Protein AF-A0A2S9FRJ7-F1 (afdb_monomer)

Secondary structure (DSSP, 8-state):
-HHHHHHHHHHHHHHHHHHSTT----EEE------GGGTT--HHHHHHHHHHHHHHHHHT--EEEHHHHHHHHHHTT-S-TTSSS--HHHHHHH-

Structure (mmCIF, N/CA/C/O backbone):
data_AF-A0A2S9FRJ7-F1
#
_entry.id   AF-A0A2S9FRJ7-F1
#
loop_
_atom_site.group_PDB
_atom_site.id
_atom_site.type_symbol
_atom_site.label_atom_id
_atom_site.label_alt_id
_atom_site.label_comp_id
_atom_site.label_asym_id
_atom_site.label_entity_id
_atom_site.label_seq_id
_atom_site.pdbx_PDB_ins_code
_atom_site.Cartn_x
_atom_site.Cartn_y
_atom_site.Cartn_z
_atom_site.occupancy
_atom_site.B_iso_or_equiv
_atom_site.auth_seq_id
_atom_site.auth_comp_id
_atom_site.auth_asym_id
_atom_site.auth_atom_id
_atom_site.pdbx_PDB_model_num
ATOM 1 N N . PRO A 1 1 ? 12.146 5.064 4.897 1.00 92.06 1 PRO A N 1
ATOM 2 C CA . PRO A 1 1 ? 12.527 3.862 5.679 1.00 92.06 1 PRO A CA 1
ATOM 3 C C . PRO A 1 1 ? 11.282 3.182 6.255 1.00 92.06 1 PRO A C 1
ATOM 5 O O . PRO A 1 1 ? 10.350 3.911 6.576 1.00 92.06 1 PRO A O 1
ATOM 8 N N . PRO A 1 2 ? 11.252 1.848 6.413 1.00 97.06 2 PRO A N 1
ATOM 9 C CA . PRO A 1 2 ? 10.056 1.145 6.884 1.00 97.06 2 PRO A CA 1
ATOM 10 C C . PRO A 1 2 ? 9.508 1.615 8.238 1.00 97.06 2 PRO A C 1
ATOM 12 O O . PRO A 1 2 ? 8.301 1.772 8.375 1.00 97.06 2 PRO A O 1
ATOM 15 N N . HIS A 1 3 ? 10.378 1.895 9.217 1.00 96.25 3 HIS A N 1
ATOM 16 C CA . HIS A 1 3 ? 9.942 2.355 10.543 1.00 96.25 3 HIS A CA 1
ATOM 17 C C . HIS A 1 3 ? 9.207 3.703 10.486 1.00 96.25 3 HIS A C 1
ATOM 19 O O . HIS A 1 3 ? 8.170 3.845 11.119 1.00 96.25 3 HIS A O 1
ATOM 25 N N . LEU A 1 4 ? 9.674 4.644 9.653 1.00 98.25 4 LEU A N 1
ATOM 26 C CA . LEU A 1 4 ? 8.996 5.929 9.455 1.00 98.25 4 LEU A CA 1
ATOM 27 C 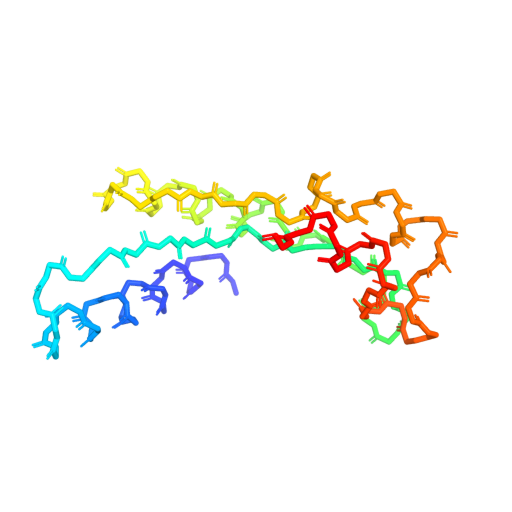C . LEU A 1 4 ? 7.608 5.757 8.823 1.00 98.25 4 LEU A C 1
ATOM 29 O O . LEU A 1 4 ? 6.704 6.523 9.122 1.00 98.25 4 LEU A O 1
ATOM 33 N N . THR A 1 5 ? 7.409 4.755 7.957 1.00 97.88 5 THR A N 1
ATOM 34 C CA . THR A 1 5 ? 6.074 4.469 7.407 1.00 97.88 5 THR A CA 1
ATOM 35 C C . THR A 1 5 ? 5.098 4.066 8.509 1.00 97.88 5 THR A C 1
ATOM 37 O O . THR A 1 5 ? 3.990 4.589 8.540 1.00 97.88 5 THR A O 1
ATOM 40 N N . ALA A 1 6 ? 5.505 3.172 9.414 1.00 98.19 6 ALA A N 1
ATOM 41 C CA . ALA A 1 6 ? 4.673 2.775 10.548 1.00 98.19 6 ALA A CA 1
ATOM 42 C C . ALA A 1 6 ? 4.402 3.955 11.500 1.00 98.19 6 ALA A C 1
ATOM 44 O O . ALA A 1 6 ? 3.264 4.159 11.908 1.00 98.19 6 ALA A O 1
ATOM 45 N N . GLU A 1 7 ? 5.417 4.777 11.782 1.00 98.50 7 GLU A N 1
ATOM 46 C CA . GLU A 1 7 ? 5.278 5.980 12.613 1.00 98.50 7 GLU A CA 1
ATOM 47 C C . GLU A 1 7 ? 4.259 6.968 12.028 1.00 98.50 7 GLU A C 1
ATOM 49 O O . GLU A 1 7 ? 3.332 7.386 12.719 1.00 98.50 7 GLU A O 1
ATOM 54 N N . TYR A 1 8 ? 4.359 7.289 10.734 1.00 98.50 8 TYR A N 1
ATOM 55 C CA . TYR A 1 8 ? 3.413 8.205 10.092 1.00 98.50 8 TYR A CA 1
ATOM 56 C C . TYR A 1 8 ? 2.002 7.624 9.953 1.00 98.50 8 TYR A C 1
ATOM 58 O O . TYR A 1 8 ? 1.027 8.379 10.031 1.00 98.50 8 TYR A O 1
ATOM 66 N N . LEU A 1 9 ? 1.867 6.306 9.771 1.00 98.25 9 LEU A N 1
ATOM 67 C CA . LEU A 1 9 ? 0.562 5.644 9.811 1.00 98.25 9 LEU A CA 1
ATOM 68 C C . LEU A 1 9 ? -0.076 5.785 11.190 1.00 98.25 9 LEU A C 1
ATOM 70 O O . LEU A 1 9 ? -1.247 6.149 11.269 1.00 98.25 9 LEU A O 1
ATOM 74 N N . GLU A 1 10 ? 0.693 5.588 12.262 1.00 98.38 10 GLU A N 1
ATOM 75 C CA . GLU A 1 10 ? 0.171 5.741 13.616 1.00 98.38 10 GLU A CA 1
ATOM 76 C C . GLU A 1 10 ? -0.192 7.190 13.936 1.00 98.38 10 GLU A C 1
ATOM 78 O O . GLU A 1 10 ? -1.282 7.443 14.443 1.00 98.38 10 GLU A O 1
ATOM 83 N N . MET A 1 11 ? 0.651 8.158 13.561 1.00 98.56 11 MET A N 1
ATOM 84 C CA . MET A 1 11 ? 0.317 9.581 13.695 1.00 98.56 11 MET A CA 1
ATOM 85 C C . MET A 1 11 ? -0.997 9.918 12.980 1.00 98.56 11 MET A C 1
ATOM 87 O O . MET A 1 11 ? -1.838 10.634 13.524 1.00 98.56 11 MET A O 1
ATOM 91 N N . THR A 1 12 ? -1.194 9.376 11.776 1.00 98.12 12 THR A N 1
ATOM 92 C CA . THR A 1 12 ? -2.416 9.588 10.991 1.00 98.12 12 THR A CA 1
ATOM 93 C C . THR A 1 12 ? -3.628 8.929 11.651 1.00 98.12 12 THR A C 1
ATOM 95 O O . THR A 1 12 ? -4.654 9.585 11.831 1.00 98.12 12 THR A O 1
ATOM 98 N N . ARG A 1 13 ? -3.519 7.657 12.060 1.00 98.06 13 ARG A N 1
ATOM 99 C CA . ARG A 1 13 ? -4.591 6.901 12.728 1.00 98.06 13 ARG A CA 1
ATOM 100 C C . ARG A 1 13 ? -5.001 7.566 14.041 1.00 98.06 13 ARG A C 1
ATOM 102 O O . ARG A 1 13 ? -6.189 7.780 14.261 1.00 98.06 13 ARG A O 1
ATOM 109 N N . ALA A 1 14 ? -4.033 7.942 14.875 1.00 97.62 14 ALA A N 1
ATOM 110 C C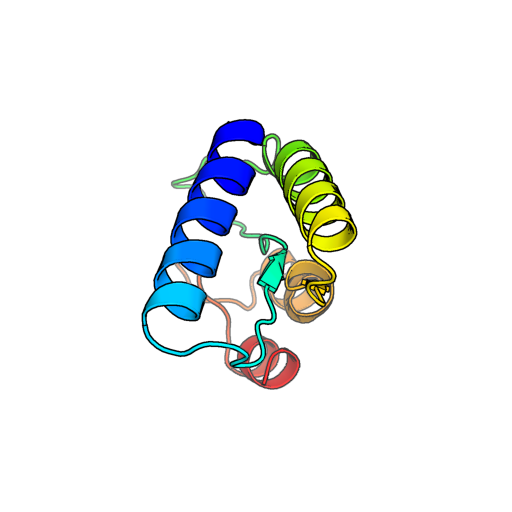A . ALA A 1 14 ? -4.272 8.622 16.144 1.00 97.62 14 ALA A CA 1
ATOM 111 C C . ALA A 1 14 ? -4.919 10.001 15.943 1.00 97.62 14 ALA A C 1
ATOM 113 O O . ALA A 1 14 ? -5.839 10.359 16.674 1.00 97.62 14 ALA A O 1
ATOM 114 N N . ALA A 1 15 ? -4.496 10.763 14.927 1.00 98.31 15 ALA A N 1
ATOM 115 C CA . ALA A 1 15 ? -5.131 12.037 14.595 1.00 98.31 15 ALA A CA 1
ATOM 116 C C . ALA A 1 15 ? -6.584 11.857 14.124 1.00 98.31 15 ALA A C 1
ATOM 118 O O . ALA A 1 15 ? -7.455 12.641 14.509 1.00 98.31 15 ALA A O 1
ATOM 119 N N . ILE A 1 16 ? -6.866 10.832 13.315 1.00 97.38 16 ILE A N 1
ATOM 120 C CA . ILE A 1 16 ? -8.230 10.501 12.880 1.00 97.38 16 ILE A CA 1
ATOM 121 C C . ILE A 1 16 ? -9.092 10.105 14.080 1.00 97.38 16 ILE A C 1
ATOM 123 O O . ILE A 1 16 ? -1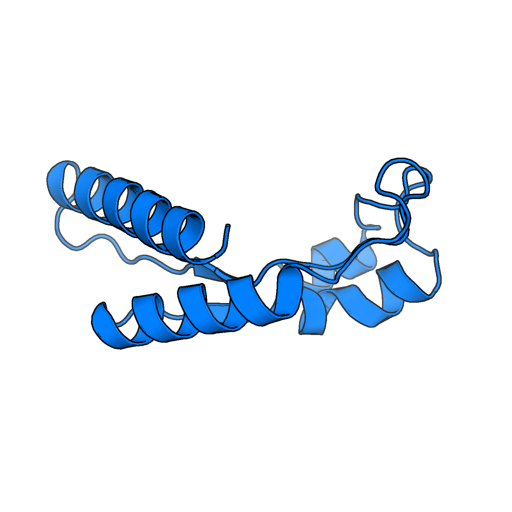0.175 10.662 14.237 1.00 97.38 16 ILE A O 1
ATOM 127 N N . ASP A 1 17 ? -8.605 9.210 14.940 1.00 97.25 17 ASP A N 1
ATOM 128 C CA . ASP A 1 17 ? -9.332 8.753 16.129 1.00 97.25 17 ASP A CA 1
ATOM 129 C C . ASP A 1 17 ? -9.591 9.902 17.113 1.00 97.25 17 ASP A C 1
ATOM 131 O O . ASP A 1 17 ? -10.700 10.054 17.608 1.00 97.25 17 ASP A O 1
ATOM 135 N N . PHE A 1 18 ? -8.629 10.809 17.306 1.00 97.88 18 PHE A N 1
ATOM 136 C CA . PHE A 1 18 ? -8.844 12.015 18.108 1.00 97.88 18 PHE A CA 1
ATOM 137 C C . PHE A 1 18 ? -9.992 12.888 17.568 1.00 97.88 18 PHE A C 1
ATOM 139 O O . PHE A 1 18 ? -10.804 13.397 18.338 1.00 97.88 18 PHE A O 1
ATOM 146 N N . ASN A 1 19 ? -10.077 13.067 16.244 1.00 98.12 19 ASN A N 1
ATOM 147 C CA . ASN A 1 19 ? -11.116 13.892 15.619 1.00 98.12 19 ASN A CA 1
ATOM 148 C C . ASN A 1 19 ? -12.465 13.168 15.491 1.00 98.12 19 ASN A C 1
ATOM 150 O O . ASN A 1 19 ? -13.514 13.817 15.487 1.00 98.12 19 ASN A O 1
ATOM 154 N N . ARG A 1 20 ? -12.451 11.840 15.333 1.00 97.81 20 ARG A N 1
ATOM 155 C CA . ARG A 1 20 ? -13.632 10.978 15.195 1.00 97.81 20 ARG A CA 1
ATOM 156 C C . ARG A 1 20 ? -13.406 9.639 15.905 1.00 97.81 20 ARG A C 1
ATOM 158 O O . ARG A 1 20 ? -13.116 8.646 15.231 1.00 97.81 20 ARG A O 1
ATOM 165 N N . PRO A 1 21 ? -13.586 9.602 17.235 1.00 97.38 21 PRO A N 1
ATOM 166 C CA . PRO A 1 21 ? -13.324 8.403 18.017 1.00 97.38 21 PRO A CA 1
ATOM 167 C C . PRO A 1 21 ? -14.112 7.196 17.514 1.00 97.38 21 PRO A C 1
ATOM 169 O O . PRO A 1 21 ? -15.325 7.281 17.304 1.00 97.38 21 PRO A O 1
ATOM 172 N N . GLY A 1 22 ? -13.417 6.074 17.329 1.00 94.12 22 GLY A N 1
ATOM 173 C CA . GLY A 1 22 ? -14.028 4.798 16.944 1.00 94.12 22 GLY A CA 1
ATOM 174 C C . GLY A 1 22 ? -14.432 4.671 15.472 1.00 94.12 22 GLY A C 1
ATOM 175 O O . GLY A 1 22 ? -15.132 3.717 15.125 1.00 94.12 22 GLY A O 1
ATOM 176 N N . ILE A 1 23 ? -14.019 5.590 14.590 1.00 96.94 23 ILE A N 1
ATOM 177 C CA . ILE A 1 23 ? -14.218 5.401 13.147 1.00 96.94 23 ILE A CA 1
ATOM 178 C C . ILE A 1 23 ? -13.404 4.185 12.655 1.00 96.94 23 ILE A C 1
ATOM 180 O O . ILE A 1 23 ? -12.222 4.077 12.986 1.00 96.94 23 ILE A O 1
ATOM 184 N N . PRO A 1 24 ? -13.991 3.266 11.863 1.00 96.88 24 PRO A N 1
ATOM 185 C CA . PRO A 1 24 ? -13.248 2.131 11.328 1.00 96.88 24 PRO A CA 1
ATOM 186 C C . PRO A 1 24 ? -12.091 2.578 10.431 1.00 96.88 24 PRO A C 1
ATOM 188 O O . PRO A 1 24 ? -12.262 3.435 9.562 1.00 96.88 24 PRO A O 1
ATOM 191 N N . VAL A 1 25 ? -10.924 1.960 10.617 1.00 97.25 25 VAL A N 1
ATOM 192 C CA . VAL A 1 25 ? -9.721 2.202 9.814 1.00 97.25 25 VAL A CA 1
ATOM 193 C C . VAL A 1 25 ? -9.305 0.904 9.137 1.00 97.25 25 VAL A C 1
ATOM 195 O O . VAL A 1 25 ? -9.250 -0.141 9.773 1.00 97.25 25 VAL A O 1
ATOM 198 N N . VAL A 1 26 ? -8.977 0.991 7.851 1.00 97.81 26 VAL A N 1
ATOM 199 C CA . VAL A 1 26 ? -8.322 -0.063 7.070 1.00 97.81 26 VAL A CA 1
ATOM 200 C C . VAL A 1 26 ? -7.082 0.558 6.438 1.00 97.81 26 VAL A C 1
ATOM 202 O O . VAL A 1 26 ? -7.120 1.714 6.011 1.00 97.81 26 VAL A O 1
ATOM 205 N N . ALA A 1 27 ? -5.984 -0.190 6.373 1.00 97.81 27 ALA A N 1
ATOM 206 C CA . ALA A 1 27 ? -4.762 0.245 5.706 1.00 97.81 27 ALA A CA 1
ATOM 207 C C . ALA A 1 27 ? -4.434 -0.654 4.510 1.00 97.81 27 ALA A C 1
ATOM 209 O O . ALA A 1 27 ? -4.929 -1.772 4.380 1.00 97.81 27 ALA A O 1
ATOM 210 N N . SER A 1 28 ? -3.584 -0.160 3.614 1.00 98.00 28 SER A N 1
ATOM 211 C CA . SER A 1 28 ? -3.117 -0.921 2.457 1.00 98.00 28 SER A CA 1
ATOM 212 C C . SER A 1 28 ? -1.620 -1.192 2.539 1.00 98.00 28 SER A C 1
ATOM 214 O O . SER A 1 28 ? -0.835 -0.362 3.003 1.00 98.00 28 SER A O 1
ATOM 216 N N . LEU A 1 29 ? -1.212 -2.369 2.067 1.00 98.31 29 LEU A N 1
ATOM 217 C CA . LEU A 1 29 ? 0.187 -2.656 1.785 1.00 98.31 29 LEU A CA 1
ATOM 218 C C . LEU A 1 29 ? 0.609 -1.957 0.485 1.00 98.31 29 LEU A C 1
ATOM 220 O O . LEU A 1 29 ? -0.205 -1.806 -0.429 1.00 98.31 29 LEU A O 1
ATOM 224 N N . PRO A 1 30 ? 1.891 -1.572 0.353 1.00 97.12 30 PRO A N 1
ATOM 225 C CA . PRO A 1 30 ? 2.384 -0.927 -0.854 1.00 97.12 30 PRO A CA 1
ATOM 226 C C . PRO A 1 30 ? 2.166 -1.806 -2.089 1.00 97.12 30 PRO A C 1
ATOM 228 O O . PRO A 1 30 ? 2.439 -3.016 -2.083 1.00 97.12 30 PRO A O 1
ATOM 231 N N . SER A 1 31 ? 1.728 -1.161 -3.166 1.00 97.19 31 SER A N 1
ATOM 232 C CA . SER A 1 31 ? 1.586 -1.772 -4.486 1.00 97.19 31 SER A CA 1
ATOM 233 C C . SER A 1 31 ? 2.956 -2.038 -5.146 1.00 97.19 31 SER A C 1
ATOM 235 O O . SER A 1 31 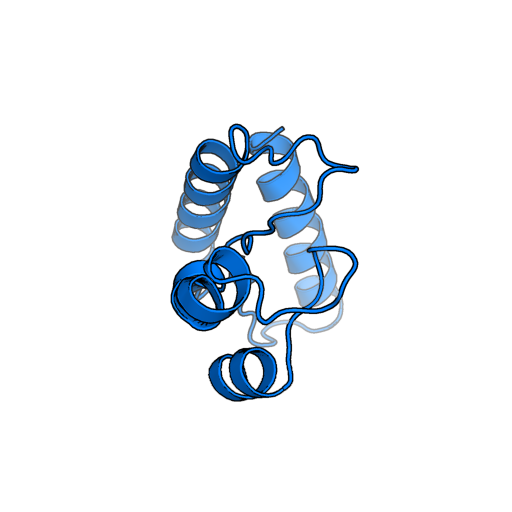? 4.006 -2.023 -4.492 1.00 97.19 31 SER A O 1
ATOM 237 N N . VAL A 1 32 ? 2.945 -2.333 -6.443 1.00 97.62 32 VAL A N 1
ATOM 238 C CA . VAL A 1 32 ? 4.113 -2.535 -7.310 1.00 97.62 32 VAL A CA 1
ATOM 239 C C . VAL A 1 32 ? 4.050 -1.591 -8.513 1.00 97.62 32 VAL A C 1
ATOM 241 O O . VAL A 1 32 ? 3.036 -0.942 -8.744 1.00 97.62 32 VAL A O 1
ATOM 244 N N . HIS A 1 33 ? 5.150 -1.492 -9.256 1.00 98.00 33 HIS A N 1
ATOM 245 C CA . HIS A 1 33 ? 5.296 -0.615 -10.421 1.00 98.00 33 HIS A CA 1
ATOM 246 C C . HIS A 1 33 ? 6.398 -1.156 -11.345 1.00 98.00 33 HIS A C 1
ATOM 248 O O . HIS A 1 33 ? 7.288 -1.868 -10.884 1.00 98.00 33 HIS A O 1
ATOM 254 N N . 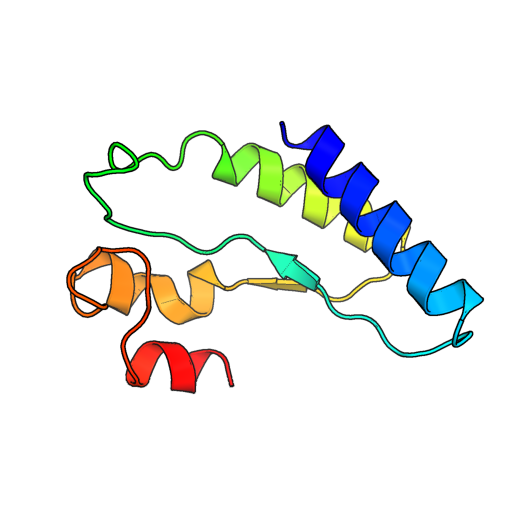ILE A 1 34 ? 6.390 -0.759 -12.613 1.00 97.94 34 ILE A N 1
ATOM 255 C CA . ILE A 1 34 ? 7.458 -0.994 -13.599 1.00 97.94 34 ILE A CA 1
ATOM 256 C C . ILE A 1 34 ? 7.966 0.331 -14.194 1.00 97.94 34 ILE A C 1
ATOM 258 O O . ILE A 1 34 ? 8.328 0.416 -15.361 1.00 97.94 34 ILE A O 1
ATOM 262 N N . ALA A 1 35 ? 7.958 1.398 -13.396 1.00 97.81 35 ALA A N 1
ATOM 263 C CA . ALA A 1 35 ? 8.427 2.717 -13.810 1.00 97.81 35 ALA A CA 1
ATOM 264 C C . ALA A 1 35 ? 9.968 2.808 -13.929 1.00 97.81 35 ALA A C 1
ATOM 266 O O . ALA A 1 35 ? 10.667 2.682 -12.910 1.00 97.81 35 ALA A O 1
ATOM 267 N N . PRO A 1 36 ? 10.525 3.126 -15.118 1.00 96.31 36 PRO A N 1
ATOM 268 C CA . PRO A 1 36 ? 11.964 3.350 -15.292 1.00 96.31 36 PRO A CA 1
ATOM 269 C C . PRO A 1 36 ? 12.492 4.540 -14.483 1.00 96.31 36 PRO A C 1
ATOM 271 O O . PRO A 1 36 ? 13.621 4.511 -14.000 1.00 96.31 36 PRO A O 1
ATOM 274 N N . THR A 1 37 ? 11.666 5.571 -14.285 1.00 96.38 37 THR A N 1
ATOM 275 C CA . THR A 1 37 ? 11.995 6.772 -13.493 1.00 96.38 37 THR A CA 1
ATOM 276 C C . THR A 1 37 ? 12.235 6.467 -12.013 1.00 96.38 37 THR A C 1
ATOM 278 O O . THR A 1 37 ? 12.914 7.230 -11.334 1.00 96.38 37 THR A O 1
ATOM 281 N N . TYR A 1 38 ? 11.739 5.325 -11.531 1.00 95.06 38 TYR A N 1
ATOM 282 C CA . TYR A 1 38 ? 11.964 4.799 -10.182 1.00 95.06 38 TYR A CA 1
ATOM 283 C C . TYR A 1 38 ? 12.997 3.658 -10.184 1.00 95.06 38 TYR A C 1
ATOM 285 O O . TYR A 1 38 ? 13.108 2.908 -9.214 1.00 95.06 38 TYR A O 1
ATOM 293 N N . GLY A 1 39 ? 13.732 3.479 -11.288 1.00 96.69 39 GLY A N 1
ATOM 294 C CA . GLY A 1 39 ? 14.750 2.441 -11.442 1.00 96.69 39 GLY A CA 1
ATOM 295 C C . GLY A 1 39 ? 14.209 1.016 -11.324 1.00 96.69 39 GLY A C 1
ATOM 296 O O . GLY A 1 39 ? 14.961 0.127 -10.934 1.00 96.69 39 GLY A O 1
ATOM 297 N N . MET A 1 40 ? 12.914 0.796 -11.594 1.00 95.94 40 MET A N 1
ATOM 298 C CA . MET A 1 40 ? 12.238 -0.497 -11.386 1.00 95.94 40 MET A CA 1
ATOM 299 C C . MET A 1 40 ? 12.378 -1.043 -9.952 1.00 95.94 40 MET A C 1
ATOM 301 O O . MET A 1 40 ? 12.362 -2.253 -9.728 1.00 95.94 40 MET A O 1
ATOM 305 N N . ALA A 1 41 ? 12.587 -0.166 -8.969 1.00 96.06 41 ALA A N 1
ATOM 306 C CA . ALA A 1 41 ? 13.041 -0.576 -7.651 1.00 96.06 41 ALA A CA 1
ATOM 307 C C . ALA A 1 41 ? 11.899 -1.031 -6.725 1.00 96.06 41 ALA A C 1
A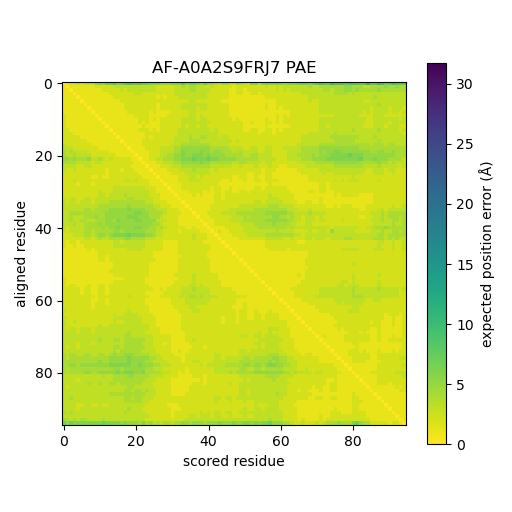TOM 309 O O . ALA A 1 41 ? 11.015 -0.252 -6.386 1.00 96.06 41 ALA A O 1
ATOM 310 N N . HIS A 1 42 ? 12.006 -2.247 -6.171 1.00 95.94 42 HIS A N 1
ATOM 311 C CA . HIS A 1 42 ? 11.130 -2.732 -5.082 1.00 95.94 42 HIS A CA 1
ATOM 312 C C . HIS A 1 42 ? 11.876 -3.133 -3.807 1.00 95.94 42 HIS A C 1
ATOM 314 O O . HIS A 1 42 ? 11.270 -3.707 -2.903 1.00 95.94 42 HIS A O 1
ATOM 320 N N . HIS A 1 43 ? 13.174 -2.832 -3.694 1.00 95.12 43 HIS A N 1
ATOM 321 C CA . HIS A 1 43 ? 14.007 -3.261 -2.559 1.00 95.12 43 HIS A CA 1
ATOM 322 C C . HIS A 1 43 ? 13.447 -2.813 -1.195 1.00 95.12 43 HIS A C 1
ATOM 324 O O . HIS A 1 43 ? 13.556 -3.536 -0.209 1.00 95.12 43 HIS A O 1
ATOM 330 N N . GLY A 1 44 ? 12.791 -1.648 -1.134 1.00 95.00 44 GLY A N 1
ATOM 331 C CA . GLY A 1 44 ? 12.155 -1.150 0.088 1.00 95.00 44 GLY A CA 1
ATOM 332 C C . GLY A 1 44 ? 10.838 -1.847 0.445 1.00 95.00 44 GLY A C 1
ATOM 333 O O . GLY A 1 44 ? 10.431 -1.819 1.606 1.00 95.00 44 GLY A O 1
ATOM 334 N N . ARG A 1 45 ? 10.174 -2.500 -0.521 1.00 96.75 45 ARG A N 1
ATOM 335 C CA . ARG A 1 45 ? 8.797 -2.985 -0.357 1.00 96.75 45 ARG A CA 1
ATOM 336 C C . ARG A 1 45 ? 8.685 -4.025 0.748 1.00 96.75 45 ARG A C 1
ATOM 338 O O . ARG A 1 45 ? 7.786 -3.915 1.571 1.00 96.75 45 ARG A O 1
ATOM 345 N N . GLN A 1 46 ? 9.571 -5.021 0.779 1.00 97.81 46 GLN A N 1
ATOM 346 C CA . GLN A 1 46 ? 9.491 -6.098 1.772 1.00 97.81 46 GLN A CA 1
ATOM 347 C C . GLN A 1 46 ? 9.615 -5.551 3.198 1.00 97.81 46 GLN A C 1
ATOM 349 O O . GLN A 1 46 ? 8.794 -5.879 4.048 1.00 97.81 46 GLN A O 1
ATOM 354 N N . GLY A 1 47 ? 10.584 -4.661 3.442 1.00 98.31 47 GLY A N 1
ATOM 355 C CA . GLY A 1 47 ? 10.737 -4.009 4.742 1.00 98.31 47 GLY A CA 1
ATOM 356 C C . GLY A 1 47 ? 9.498 -3.201 5.129 1.00 98.31 47 GLY A C 1
ATOM 357 O O . GLY A 1 47 ? 9.026 -3.309 6.258 1.00 98.31 47 GLY A O 1
ATOM 358 N N . THR A 1 48 ? 8.939 -2.435 4.187 1.00 98.31 48 THR A N 1
ATOM 359 C CA . THR A 1 48 ? 7.716 -1.652 4.411 1.00 98.31 48 THR A CA 1
ATOM 360 C C . THR A 1 48 ? 6.504 -2.538 4.699 1.00 98.31 48 THR A C 1
ATOM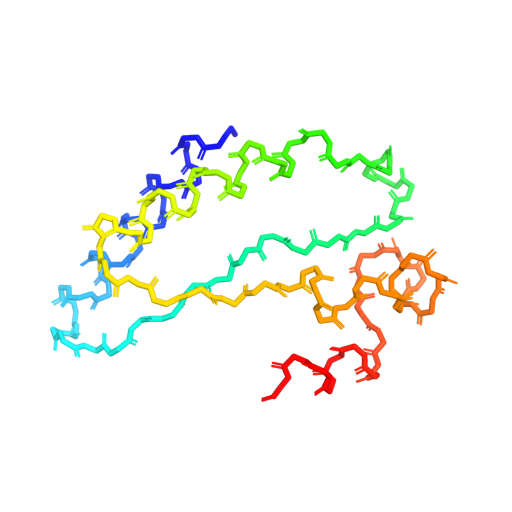 362 O O . THR A 1 48 ? 5.763 -2.245 5.630 1.00 98.31 48 THR A O 1
ATOM 365 N N . VAL A 1 49 ? 6.323 -3.649 3.975 1.00 98.62 49 VAL A N 1
ATOM 366 C CA . VAL A 1 49 ? 5.250 -4.622 4.246 1.00 98.62 49 VAL A CA 1
ATOM 367 C C . VAL A 1 49 ? 5.373 -5.182 5.658 1.00 98.62 49 VAL A C 1
ATOM 369 O O . VAL A 1 49 ? 4.384 -5.188 6.386 1.00 98.62 49 VAL A O 1
ATOM 372 N N . THR A 1 50 ? 6.571 -5.595 6.078 1.00 98.69 50 THR A N 1
ATOM 373 C CA . THR A 1 50 ? 6.802 -6.097 7.440 1.00 98.69 50 THR A CA 1
ATOM 374 C C . THR A 1 50 ? 6.456 -5.047 8.496 1.00 98.69 50 THR A C 1
ATOM 376 O O . THR A 1 50 ? 5.777 -5.364 9.471 1.00 98.69 50 THR A O 1
ATOM 379 N N . ALA A 1 51 ? 6.884 -3.795 8.303 1.00 98.75 51 ALA A N 1
ATOM 380 C CA . ALA A 1 51 ? 6.611 -2.712 9.247 1.00 98.75 51 ALA A CA 1
ATOM 381 C C . ALA A 1 51 ? 5.110 -2.396 9.361 1.00 98.75 51 ALA A C 1
ATOM 383 O O . ALA A 1 51 ? 4.598 -2.304 10.473 1.00 98.75 51 ALA A O 1
ATOM 384 N N . ILE A 1 52 ? 4.400 -2.296 8.231 1.00 98.69 52 ILE A N 1
ATOM 385 C CA . ILE A 1 52 ? 2.949 -2.047 8.216 1.00 98.69 52 ILE A CA 1
ATOM 386 C C . ILE A 1 52 ? 2.195 -3.228 8.823 1.00 98.69 52 ILE A C 1
ATOM 388 O O . ILE A 1 52 ? 1.288 -3.017 9.615 1.00 98.69 52 ILE A O 1
ATOM 392 N N . THR A 1 53 ? 2.584 -4.464 8.497 1.00 98.75 53 THR A N 1
ATOM 393 C CA . THR A 1 53 ? 1.927 -5.672 9.025 1.00 98.75 53 THR A CA 1
ATOM 394 C C . THR A 1 53 ? 2.049 -5.752 10.541 1.00 98.75 53 THR A C 1
ATOM 396 O O . THR A 1 53 ? 1.079 -6.061 11.226 1.00 98.75 53 THR A O 1
ATOM 399 N N . ARG A 1 54 ? 3.231 -5.432 11.077 1.00 98.75 54 ARG A N 1
ATOM 400 C CA . ARG A 1 54 ? 3.449 -5.370 12.521 1.00 98.75 54 ARG A CA 1
ATOM 401 C C . ARG A 1 54 ? 2.595 -4.282 13.175 1.00 98.75 54 ARG A C 1
ATOM 403 O O . ARG A 1 54 ? 1.893 -4.582 14.131 1.00 98.75 54 ARG A O 1
ATOM 410 N N . TRP A 1 55 ? 2.640 -3.057 12.651 1.00 98.69 55 TRP A N 1
ATOM 411 C CA . TRP A 1 55 ? 1.831 -1.943 13.157 1.00 98.69 55 TRP A CA 1
ATOM 412 C C . TRP A 1 55 ? 0.334 -2.283 13.134 1.00 98.69 55 TRP A C 1
ATOM 414 O O . TRP A 1 55 ? -0.366 -2.118 14.125 1.00 98.69 55 TRP A O 1
ATOM 424 N N . ALA A 1 56 ? -0.149 -2.852 12.035 1.00 98.62 56 ALA A N 1
ATOM 425 C CA . ALA A 1 56 ? -1.538 -3.252 11.890 1.00 98.62 56 ALA A CA 1
ATOM 426 C C . ALA A 1 56 ? -1.964 -4.298 12.928 1.00 98.62 56 ALA A C 1
ATOM 428 O O . ALA A 1 56 ? -3.042 -4.176 13.497 1.00 98.62 56 ALA A O 1
ATOM 429 N N . ALA A 1 57 ? -1.108 -5.280 13.224 1.00 98.56 57 ALA A N 1
ATOM 430 C CA . ALA A 1 57 ? -1.365 -6.256 14.280 1.00 98.56 57 ALA A CA 1
ATOM 431 C C . ALA A 1 57 ? -1.362 -5.627 15.687 1.00 98.56 57 ALA A C 1
ATOM 433 O O . ALA A 1 57 ? -2.166 -6.017 16.527 1.00 98.56 57 ALA A O 1
ATOM 434 N N . GLU A 1 58 ? -0.483 -4.654 15.949 1.00 98.19 58 GLU A N 1
ATOM 435 C CA . GLU A 1 58 ? -0.420 -3.929 17.229 1.00 98.19 58 GLU A CA 1
ATOM 436 C C . GLU A 1 58 ? -1.666 -3.051 17.472 1.00 98.19 58 GLU A C 1
ATOM 438 O O . GLU A 1 58 ? -2.055 -2.851 18.622 1.00 98.19 58 GLU A O 1
ATOM 443 N N . HIS A 1 59 ? -2.309 -2.567 16.404 1.00 97.56 59 HIS A N 1
ATOM 444 C CA . HIS A 1 59 ? -3.445 -1.637 16.463 1.00 97.56 59 HIS A CA 1
ATOM 445 C C . HIS A 1 59 ? -4.785 -2.221 15.980 1.00 97.56 59 HIS A C 1
ATOM 447 O O . HIS A 1 59 ? -5.752 -1.471 15.860 1.00 97.56 59 HIS A O 1
ATOM 453 N N . ASP A 1 60 ? -4.844 -3.527 15.702 1.00 97.19 60 ASP A N 1
ATOM 454 C CA . ASP A 1 60 ? -6.023 -4.236 15.175 1.00 97.19 60 ASP A CA 1
ATOM 455 C C . ASP A 1 60 ? -6.613 -3.594 13.899 1.00 97.19 60 ASP A C 1
ATOM 457 O O . ASP A 1 60 ? -7.821 -3.427 13.738 1.00 97.19 60 ASP A O 1
ATOM 461 N N . VAL A 1 61 ? -5.734 -3.188 12.975 1.00 98.31 61 VAL A N 1
ATOM 462 C CA . VAL A 1 61 ? -6.112 -2.560 11.700 1.00 98.31 61 VAL A CA 1
ATOM 463 C C . VAL A 1 61 ? -6.114 -3.609 10.581 1.00 98.31 61 VAL A C 1
ATOM 465 O O . VAL A 1 61 ? -5.062 -4.175 10.277 1.00 98.31 61 VAL A O 1
ATOM 468 N N . PRO A 1 62 ? -7.243 -3.856 9.893 1.00 98.38 62 PRO A N 1
ATOM 469 C CA . PRO A 1 62 ? -7.271 -4.728 8.724 1.00 98.38 62 PRO A CA 1
ATOM 470 C C . PRO A 1 62 ? -6.383 -4.208 7.586 1.00 98.38 62 PRO A C 1
ATOM 472 O O . PRO A 1 62 ? -6.279 -2.999 7.357 1.00 98.38 62 PRO A O 1
ATOM 475 N N . LEU A 1 63 ? -5.779 -5.136 6.837 1.00 98.44 63 LEU A N 1
ATOM 476 C CA . LEU A 1 63 ? -4.891 -4.829 5.716 1.00 98.44 63 LEU A CA 1
ATOM 477 C C . LEU A 1 63 ? -5.445 -5.311 4.378 1.00 98.44 63 LEU A C 1
ATOM 479 O O . LEU A 1 63 ? -5.907 -6.443 4.256 1.00 98.44 63 LEU A O 1
ATOM 483 N N . VAL A 1 64 ? -5.285 -4.474 3.355 1.00 98.06 64 VAL A N 1
ATOM 484 C CA . VAL A 1 64 ? -5.512 -4.816 1.945 1.00 98.06 64 VAL A CA 1
ATOM 485 C C . VAL A 1 64 ? -4.167 -4.947 1.229 1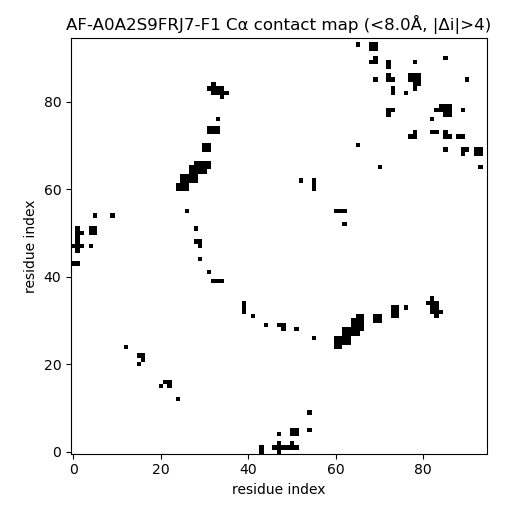.00 98.06 64 VAL A C 1
ATOM 487 O O . VAL A 1 64 ? -3.377 -3.999 1.211 1.00 98.06 64 VAL A O 1
ATOM 490 N N . ASP A 1 65 ? -3.884 -6.099 0.611 1.00 97.88 65 ASP A N 1
ATOM 491 C CA . ASP A 1 65 ? -2.673 -6.273 -0.203 1.00 97.88 65 ASP A CA 1
ATOM 492 C C . ASP A 1 65 ? -2.895 -5.808 -1.646 1.00 97.88 65 ASP A C 1
ATOM 494 O O . ASP A 1 65 ? -3.369 -6.557 -2.501 1.00 97.88 65 ASP A O 1
ATOM 498 N N . LEU A 1 66 ? -2.489 -4.571 -1.941 1.00 98.06 66 LEU A N 1
ATOM 499 C CA . LEU A 1 66 ? -2.614 -4.014 -3.287 1.00 98.06 66 LEU A CA 1
ATOM 500 C C . LEU A 1 66 ? -1.785 -4.776 -4.322 1.00 98.06 66 LEU A C 1
ATOM 502 O O . LEU A 1 66 ? -2.215 -4.892 -5.464 1.00 98.06 66 LEU A O 1
ATOM 506 N N . LYS A 1 67 ? -0.621 -5.335 -3.957 1.00 97.62 67 LYS A N 1
ATOM 507 C CA . LYS A 1 67 ? 0.174 -6.118 -4.918 1.00 97.62 67 LYS A CA 1
ATOM 508 C C . LYS A 1 67 ? -0.575 -7.376 -5.338 1.00 97.62 67 LYS A C 1
ATOM 510 O O . LYS A 1 67 ? -0.468 -7.756 -6.500 1.00 97.62 67 LYS A O 1
ATOM 515 N N . ALA A 1 68 ? -1.283 -8.020 -4.412 1.00 97.94 68 ALA A N 1
ATOM 516 C CA . ALA A 1 68 ? -2.071 -9.203 -4.731 1.00 97.94 68 ALA A CA 1
ATOM 517 C C . ALA A 1 68 ? -3.176 -8.877 -5.748 1.00 97.94 68 ALA A C 1
ATOM 519 O O . ALA A 1 68 ? -3.403 -9.668 -6.656 1.00 97.94 68 ALA A O 1
ATOM 520 N N . ALA A 1 69 ? -3.793 -7.696 -5.639 1.00 97.50 69 ALA A N 1
ATOM 521 C CA . ALA A 1 69 ? -4.848 -7.257 -6.549 1.00 97.50 69 ALA A CA 1
ATOM 522 C C . ALA A 1 69 ? -4.330 -6.834 -7.937 1.00 97.50 69 ALA A C 1
ATOM 524 O O . ALA A 1 69 ? -4.931 -7.187 -8.945 1.00 97.50 69 ALA A O 1
ATOM 525 N N . VAL A 1 70 ? -3.222 -6.083 -8.011 1.00 98.06 70 VAL A N 1
ATOM 526 C CA . VAL A 1 70 ? -2.813 -5.411 -9.267 1.00 98.06 70 VAL A CA 1
ATOM 527 C C . VAL A 1 70 ? -1.565 -5.992 -9.928 1.00 98.06 70 VAL A C 1
ATOM 529 O O . VAL A 1 70 ? -1.163 -5.546 -11.002 1.00 98.06 70 VAL A O 1
ATOM 532 N N . GLY A 1 71 ? -0.897 -6.944 -9.273 1.00 97.38 71 GLY A N 1
ATOM 533 C CA . GLY A 1 71 ? 0.441 -7.390 -9.655 1.00 97.38 71 GLY A CA 1
ATOM 534 C C . GLY A 1 71 ? 0.531 -7.910 -11.088 1.00 97.38 71 GLY A C 1
ATOM 535 O O . GLY A 1 71 ? 1.483 -7.579 -11.783 1.00 97.38 71 GLY A O 1
ATOM 536 N N . GLU A 1 72 ? -0.450 -8.679 -11.553 1.00 97.69 72 GLU A N 1
ATOM 537 C CA . GLU A 1 72 ? -0.450 -9.212 -12.921 1.00 97.69 72 GLU A CA 1
ATOM 538 C C . GLU A 1 72 ? -0.535 -8.097 -13.974 1.00 97.69 72 GLU A C 1
ATOM 540 O O . GLU A 1 72 ? 0.291 -8.029 -14.885 1.00 97.69 72 GLU A O 1
ATOM 545 N N . GLU A 1 73 ? -1.477 -7.170 -13.805 1.00 98.12 73 GLU A N 1
ATOM 546 C CA . GLU A 1 73 ? -1.693 -6.033 -14.704 1.00 98.12 73 GLU A CA 1
ATOM 547 C C . GLU A 1 73 ? -0.463 -5.122 -14.784 1.00 98.12 73 GLU A C 1
ATOM 549 O O . GLU A 1 73 ? -0.009 -4.741 -15.866 1.00 98.12 73 GLU A O 1
ATOM 554 N N . VAL A 1 74 ? 0.136 -4.814 -13.633 1.00 97.88 74 VAL A N 1
ATOM 555 C CA . VAL A 1 74 ? 1.320 -3.952 -13.567 1.00 97.88 74 VAL A CA 1
ATOM 556 C C . VAL A 1 74 ? 2.545 -4.646 -14.158 1.00 97.88 74 VAL A C 1
ATOM 558 O O . VAL A 1 74 ? 3.247 -4.062 -14.981 1.00 97.88 74 VAL A O 1
ATOM 561 N N . MET A 1 75 ? 2.814 -5.893 -13.763 1.00 97.25 75 MET A N 1
ATOM 562 C CA . MET A 1 75 ? 4.039 -6.593 -14.165 1.00 97.25 75 MET A CA 1
ATOM 563 C C . MET A 1 75 ? 4.002 -7.058 -15.628 1.00 97.25 75 MET A C 1
ATOM 565 O O . MET A 1 75 ? 5.060 -7.281 -16.212 1.00 97.25 75 MET A O 1
ATOM 569 N N . SER A 1 76 ? 2.814 -7.157 -16.237 1.00 97.31 76 SER A N 1
ATOM 570 C CA . SER A 1 76 ? 2.637 -7.387 -17.680 1.00 97.31 76 SER A CA 1
ATOM 571 C C . SER A 1 76 ? 2.686 -6.104 -18.521 1.00 97.31 76 SER A C 1
ATOM 573 O O . SER A 1 76 ? 2.587 -6.169 -19.745 1.00 97.31 76 SER A O 1
ATOM 575 N N . GLY A 1 77 ? 2.853 -4.936 -17.889 1.00 97.25 77 GLY A N 1
ATOM 576 C CA . GLY A 1 77 ? 2.908 -3.644 -18.574 1.00 97.25 77 GLY A CA 1
ATOM 577 C C . GLY A 1 77 ? 1.564 -3.158 -19.108 1.00 97.25 77 GLY A C 1
ATOM 578 O O . GLY A 1 77 ? 1.537 -2.297 -19.982 1.00 97.25 77 GLY A O 1
ATOM 579 N N . ARG A 1 78 ? 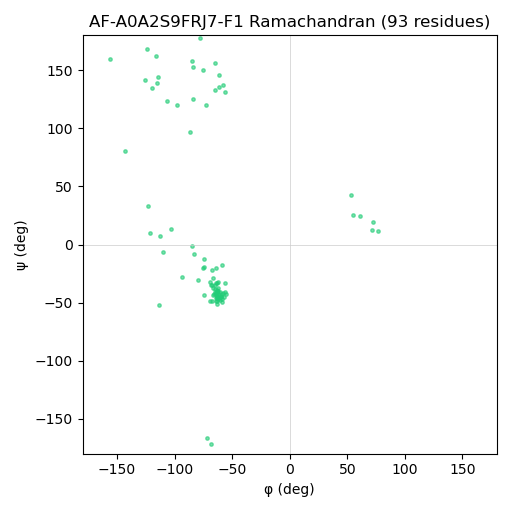0.453 -3.689 -18.585 1.00 97.94 78 ARG A N 1
ATOM 580 C CA . ARG A 1 78 ? -0.901 -3.273 -18.963 1.00 97.94 78 ARG A CA 1
ATOM 581 C C . ARG A 1 78 ? -1.389 -2.027 -18.226 1.00 97.94 78 ARG A C 1
ATOM 583 O O . ARG A 1 78 ? -2.452 -1.529 -18.578 1.00 97.94 78 ARG A O 1
ATOM 590 N N . GLY A 1 79 ? -0.648 -1.543 -17.225 1.00 96.19 79 GLY A N 1
ATOM 591 C CA . GLY A 1 79 ? -0.910 -0.273 -16.542 1.00 96.19 79 GLY A CA 1
ATOM 592 C C . GLY A 1 79 ? -0.663 0.960 -17.422 1.00 96.19 79 GLY A C 1
ATOM 593 O O . GLY A 1 79 ? -0.411 0.863 -18.623 1.00 96.19 79 GLY A O 1
ATOM 594 N N . ASN A 1 80 ? -0.715 2.142 -16.815 1.00 96.50 80 ASN A N 1
ATOM 595 C CA . ASN A 1 80 ? -0.467 3.392 -17.525 1.00 96.50 80 ASN A CA 1
ATOM 596 C C . ASN A 1 80 ? 0.983 3.485 -18.040 1.00 96.50 80 ASN A C 1
ATOM 598 O O . ASN A 1 80 ? 1.891 2.892 -17.449 1.00 96.50 80 ASN A O 1
ATOM 602 N N . PRO A 1 81 ? 1.242 4.293 -19.091 1.00 96.06 81 PRO A N 1
ATOM 603 C CA . PRO A 1 81 ? 2.571 4.408 -19.703 1.00 96.06 81 PRO A CA 1
ATOM 604 C C . PRO A 1 81 ? 3.700 4.877 -18.772 1.00 96.06 81 PRO A C 1
ATOM 606 O O . PRO A 1 81 ? 4.870 4.706 -19.101 1.00 96.06 81 PRO A O 1
ATOM 609 N N . ASP A 1 82 ? 3.381 5.474 -17.621 1.00 96.75 82 ASP A N 1
ATOM 610 C CA . ASP A 1 82 ? 4.381 5.854 -16.615 1.00 96.75 82 ASP A CA 1
ATOM 611 C C . ASP A 1 82 ? 4.935 4.662 -15.818 1.00 96.75 82 ASP A C 1
ATOM 613 O O . ASP A 1 82 ? 5.942 4.798 -15.119 1.00 96.75 82 ASP A O 1
ATOM 617 N N . GLY A 1 83 ? 4.296 3.495 -15.929 1.00 97.31 83 GLY A N 1
ATOM 618 C CA . GLY A 1 83 ? 4.646 2.286 -15.201 1.00 97.31 83 GLY A CA 1
ATOM 619 C C . GLY A 1 83 ? 4.309 2.336 -13.711 1.00 97.31 83 GLY A C 1
ATOM 620 O O . GLY A 1 83 ? 4.792 1.471 -12.988 1.00 97.31 83 GLY A O 1
ATOM 621 N N . ILE A 1 84 ? 3.529 3.315 -13.239 1.00 97.19 84 ILE A N 1
ATOM 622 C CA . ILE A 1 84 ? 3.119 3.498 -11.834 1.00 97.19 84 ILE A CA 1
ATOM 623 C C . ILE A 1 84 ? 1.617 3.285 -11.680 1.00 97.19 84 ILE A C 1
ATOM 625 O O . ILE A 1 84 ? 1.188 2.530 -10.806 1.00 97.19 84 ILE A O 1
ATOM 629 N N . HIS A 1 85 ? 0.820 3.971 -12.499 1.00 97.75 85 HIS A N 1
ATOM 630 C CA . HIS A 1 85 ? -0.630 3.968 -12.351 1.00 97.75 85 HIS A CA 1
ATOM 631 C C . HIS A 1 85 ? -1.260 2.756 -13.038 1.00 97.75 85 HIS A C 1
ATOM 633 O O . HIS A 1 85 ? -0.721 2.182 -13.985 1.00 97.75 85 HIS A O 1
ATOM 639 N N . TRP A 1 86 ? -2.411 2.345 -12.526 1.00 98.25 86 TRP A N 1
ATOM 640 C CA . TRP A 1 86 ? -3.097 1.129 -12.942 1.00 98.25 86 TRP A CA 1
ATOM 641 C C . TRP A 1 86 ? -3.973 1.365 -14.174 1.00 98.25 86 TRP A C 1
ATOM 643 O O . TRP A 1 86 ? -4.386 2.491 -14.446 1.00 98.25 86 TRP A O 1
ATOM 653 N N . ASN A 1 87 ? -4.281 0.289 -14.899 1.00 97.94 87 ASN A N 1
ATOM 654 C CA . ASN A 1 87 ? -5.390 0.291 -15.850 1.00 97.94 87 ASN A CA 1
ATOM 655 C C . ASN A 1 87 ? -6.732 0.139 -15.123 1.00 97.94 87 ASN A C 1
ATOM 657 O O . ASN A 1 87 ? -6.793 -0.010 -13.898 1.00 97.94 87 ASN A O 1
ATOM 661 N N . PHE A 1 88 ? -7.823 0.175 -15.885 1.00 98.25 88 PHE A N 1
ATOM 662 C CA . PHE A 1 88 ? -9.164 0.054 -15.323 1.00 98.25 88 PHE A CA 1
ATOM 663 C C . PHE A 1 88 ? -9.417 -1.316 -14.689 1.00 98.25 88 PHE A C 1
ATOM 665 O O . PHE A 1 88 ? -10.074 -1.377 -13.656 1.00 98.25 88 PHE A O 1
ATOM 672 N N . GLU A 1 89 ? -8.861 -2.395 -15.240 1.00 98.19 89 GLU A N 1
ATOM 673 C CA . GLU A 1 89 ? -9.001 -3.747 -14.697 1.00 98.19 89 GLU A CA 1
ATOM 674 C C . GLU A 1 89 ? -8.379 -3.867 -13.299 1.00 98.19 89 GLU A C 1
ATOM 676 O O . GLU A 1 89 ? -9.018 -4.373 -12.378 1.00 98.19 89 GLU A O 1
ATOM 681 N N . ALA A 1 90 ? -7.174 -3.328 -13.097 1.00 97.94 90 ALA A N 1
ATOM 682 C CA . ALA A 1 90 ? -6.542 -3.280 -11.781 1.00 97.94 90 ALA A CA 1
ATOM 683 C C . ALA A 1 90 ? -7.271 -2.332 -10.814 1.00 97.94 90 ALA A C 1
ATOM 685 O O . ALA A 1 90 ? -7.365 -2.638 -9.627 1.00 97.94 90 ALA A O 1
ATOM 686 N N . HIS A 1 91 ? -7.836 -1.218 -11.294 1.00 98.00 91 HIS A N 1
ATOM 687 C CA . HIS A 1 91 ? -8.719 -0.389 -10.465 1.00 98.00 91 HIS A CA 1
ATOM 688 C C . HIS A 1 91 ? -9.976 -1.149 -10.023 1.00 98.00 91 HIS A C 1
ATOM 690 O O . HIS A 1 91 ? -10.358 -1.057 -8.860 1.00 98.00 91 HIS A O 1
ATOM 696 N N . GLN A 1 92 ? -10.586 -1.929 -10.917 1.00 98.00 92 GLN A N 1
ATOM 697 C CA . GLN A 1 92 ? -11.756 -2.749 -10.609 1.00 98.00 92 GLN A CA 1
ATOM 698 C C . GLN A 1 92 ? -11.425 -3.891 -9.640 1.00 98.00 92 GLN A C 1
ATOM 700 O O . GLN A 1 92 ? -12.253 -4.219 -8.803 1.00 98.00 92 GLN A O 1
ATOM 705 N N . ALA A 1 93 ? -10.228 -4.477 -9.716 1.00 96.94 93 ALA A N 1
ATOM 706 C CA . ALA A 1 93 ? -9.793 -5.516 -8.781 1.00 96.94 93 ALA A CA 1
ATOM 707 C C . ALA A 1 93 ? -9.583 -4.999 -7.342 1.00 96.94 93 ALA A C 1
ATOM 709 O O . ALA A 1 93 ? -9.581 -5.791 -6.402 1.00 96.94 93 ALA A O 1
ATOM 710 N N . VAL A 1 94 ? -9.371 -3.689 -7.172 1.00 96.25 94 VAL A N 1
ATOM 711 C CA . VAL A 1 94 ? -9.171 -3.044 -5.862 1.00 96.25 94 VAL A CA 1
ATOM 712 C C . VAL A 1 94 ? -10.475 -2.501 -5.260 1.00 96.25 94 VAL A C 1
ATOM 714 O O . VAL A 1 94 ? -10.550 -2.384 -4.038 1.00 96.25 94 VAL A O 1
ATOM 717 N N . ALA A 1 95 ? -11.456 -2.136 -6.092 1.00 93.19 95 ALA A N 1
ATOM 718 C CA . ALA A 1 95 ? -12.717 -1.501 -5.688 1.00 93.19 95 ALA A CA 1
ATOM 719 C C . ALA A 1 95 ? -13.707 -2.478 -5.034 1.00 93.19 95 ALA A C 1
ATOM 721 O O . ALA A 1 95 ? -14.367 -2.047 -4.060 1.00 93.19 95 ALA A O 1
#

pLDDT: mean 97.46, std 1.17, range [92.06, 98.75]

Sequence (95 aa):
PPHLTAEYLEMTRAAIDFNRPGIPVVASLPSVHIAPTYGMAHHGRQGTVTAITRWAAEHDVPLVDLKAAVGEEVMSGRGNPDGIHWNFEAHQAVA

Mean predicted aligned error: 2.3 Å

Foldseek 3Di:
DQQVLLVVVVVVVVVCCVVPPPDAAAEEQDAAFCAVVVVSDDPCRVSNNVSVVVSCVVVVHHYDYLNVQQVVCLVVVVQDPRRPGGDVSSVVSRD

Solvent-accessible surface area (backbone atoms only — not comparable to full-atom values): 5428 Å² total; per-residue (Å²): 110,33,67,58,53,34,51,53,49,46,56,49,51,53,53,46,35,73,78,42,70,85,63,90,64,73,49,70,41,76,64,68,56,57,18,70,93,62,70,56,66,59,83,63,48,64,54,33,42,52,31,44,52,50,47,25,66,78,68,75,36,54,75,44,58,40,34,79,49,29,40,68,46,36,77,70,65,60,26,37,96,70,24,60,50,68,32,70,68,35,51,60,58,70,108

Radius of gyration: 14.88 Å; Cα contacts (8 Å, |Δi|>4): 117; chains: 1; bounding box: 29×23×38 Å

Nearest PDB structures (foldseek):
  4rw0-assembly2_B  TM=6.717E-01  e=3.088E-02  Veillonella parvula DSM 2008
  1yzf-assembly1_A  TM=7.035E-01  e=2.153E-01  Enterococcus faecalis V583
  1vjg-assembly1_A  TM=7.056E-01  e=2.297E-01  Nostoc sp. PCC 7120 = FACHB-418
  4h08-assembly1_A-2  TM=6.744E-01  e=2.615E-01  Bacteroides thetaiotaomicron VPI-5482
  7ddy-assembly1_D  TM=6.356E-01  e=2.976E-01  Arcticibacterium luteifluviistationis